Protein 2X5G (pdb70)

InterPro domains:
  IPR048991 PHA01746-like domain [PF21017] (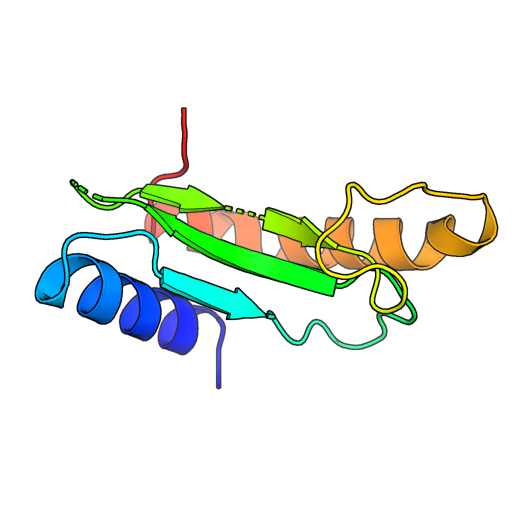2-131)

CATH classification: 3.30.720.60

B-factor: mean 53.4, std 20.43, range [22.45, 116.69]

Foldseek 3Di:
DDPVVVVVVQQVVCVVVVAKGKDWDCQPPQDFWIDMWIFGPVTAIDAIAGPVGRPDHDDDDPVRVVVVVSVVVVCVVCVVVCVVPGHHDD

Radius of gyration: 13.55 Å; Cα contacts (8 Å, |Δi|>4): 126; chains: 1; bounding box: 29×23×34 Å

Solvent-accessible surface area: 6570 Å² total

Sequence (90 aa):
ASLKEIIDELGKQAKEQNKKIASRILKIKGIKRIVVQLNAVPKIRYSTIHSQQNNFRKQIGIITPQDAEDLKLIAEFLEKYSDFLNEYVKFTP

Secondary structure (DSSP, 8-state):
--HHHHHHHHHHHHHHHTS-EEEEE--TT-SSEEEEEEEE---EE--EEESSSTTSPP---GGGHHHHHHHHHHHHHHHHHHHHH--B--

Organism: Sulfolobus islandicus rod-shaped virus 1 (NCBI:txid157898)

Structure (mmCIF, N/CA/C/O backbone):
data_2X5G
#
_entry.id   2X5G
#
_cell.length_a   58.453
_cell.length_b   58.453
_cell.length_c   68.113
_cell.angle_alpha   90.00
_cell.angle_beta   90.00
_cell.angle_gamma   120.00
#
_symmetry.space_group_name_H-M   'P 31 2 1'
#
loop_
_entity.id
_entity.type
_entity.pdb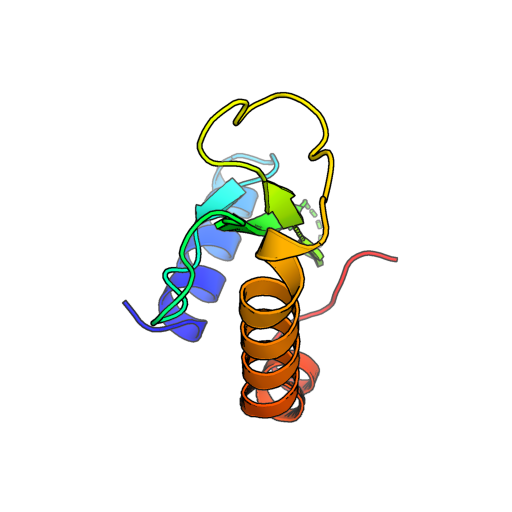x_description
1 polymer 'ORF 131'
2 non-polymer 'CHLORIDE ION'
3 non-polymer 'MALONATE ION'
4 water water
#
loop_
_atom_site.group_PDB
_atom_site.id
_atom_site.type_symbol
_atom_site.label_atom_id
_atom_site.label_alt_id
_atom_site.label_comp_id
_atom_site.label_asym_id
_atom_site.label_entity_id
_atom_site.label_seq_id
_atom_site.pdbx_PDB_ins_code
_atom_site.Cartn_x
_atom_site.Cartn_y
_atom_site.Cartn_z
_atom_site.occupan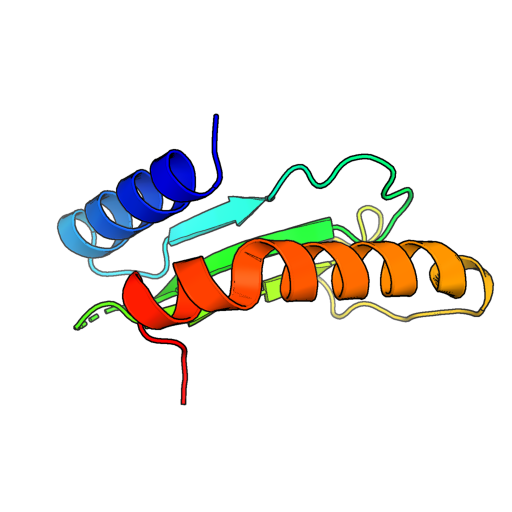cy
_atom_site.B_iso_or_equiv
_atom_site.auth_seq_id
_atom_site.auth_comp_id
_atom_site.auth_asym_id
_atom_site.auth_atom_id
_atom_site.pdbx_PDB_model_num
ATOM 1 N N . ALA A 1 2 ? 25.311 11.703 5.032 1.00 54.23 2 ALA A N 1
ATOM 2 C CA . ALA A 1 2 ? 25.596 12.626 3.917 1.00 58.48 2 ALA A CA 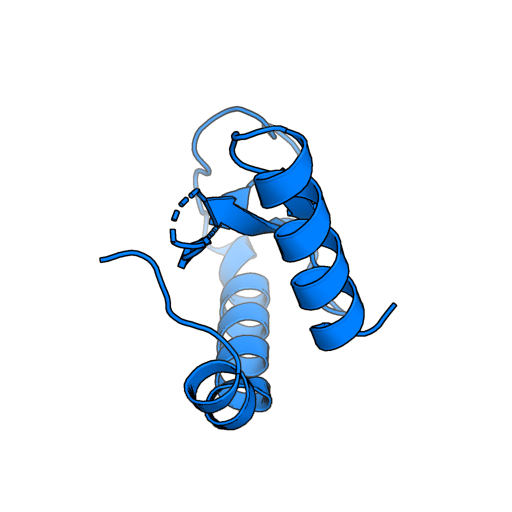1
ATOM 3 C C . ALA A 1 2 ? 27.087 12.666 3.555 1.00 43.42 2 ALA A C 1
ATOM 4 O O . ALA A 1 2 ? 27.912 13.062 4.361 1.00 47.15 2 ALA A O 1
ATOM 6 N N . SER A 1 3 ? 27.440 12.197 2.358 1.00 48.49 3 SER A N 1
ATOM 7 C CA . SER A 1 3 ? 28.846 12.258 1.899 1.00 46.43 3 SER A CA 1
ATOM 8 C C . SER A 1 3 ? 29.335 13.692 1.633 1.00 34.48 3 SER A C 1
ATOM 9 O O . SER A 1 3 ? 28.551 14.604 1.506 1.00 38.89 3 SER A O 1
ATOM 12 N N . LEU A 1 4 ? 30.639 13.880 1.518 1.00 34.49 4 LEU A N 1
ATOM 13 C CA . LEU A 1 4 ? 31.205 15.157 1.100 1.00 36.37 4 LEU A CA 1
ATOM 14 C C . LEU A 1 4 ? 30.614 15.672 -0.243 1.00 30.34 4 LEU A C 1
ATOM 15 O O . LEU A 1 4 ? 30.309 16.856 -0.398 1.00 32.12 4 LEU A O 1
ATOM 20 N N . LYS A 1 5 ? 30.536 14.772 -1.231 1.00 33.28 5 LYS A N 1
ATOM 21 C CA . LYS A 1 5 ? 30.007 15.089 -2.547 1.00 38.18 5 LYS A CA 1
ATOM 22 C C . LYS A 1 5 ? 28.544 15.573 -2.410 1.00 40.10 5 LYS A C 1
ATOM 23 O O . LYS A 1 5 ? 28.203 16.570 -3.027 1.00 36.61 5 LYS A O 1
ATOM 29 N N . GLU A 1 6 ? 27.699 14.876 -1.622 1.00 36.40 6 GLU A N 1
ATOM 30 C CA . GLU A 1 6 ? 26.299 15.313 -1.381 1.00 41.45 6 GLU A CA 1
ATOM 31 C C . GLU A 1 6 ? 26.273 16.726 -0.815 1.00 39.52 6 GLU A C 1
ATOM 32 O O . GLU A 1 6 ? 25.494 17.548 -1.238 1.00 40.08 6 GLU A O 1
ATOM 38 N N . ILE A 1 7 ? 27.136 17.008 0.153 1.00 39.65 7 ILE A N 1
ATOM 39 C CA . ILE A 1 7 ? 27.215 18.338 0.732 1.00 35.39 7 ILE A CA 1
ATOM 40 C C . ILE A 1 7 ? 27.665 19.343 -0.303 1.00 36.73 7 ILE A C 1
ATOM 41 O O . ILE A 1 7 ? 27.062 20.414 -0.434 1.00 35.77 7 ILE A O 1
ATOM 46 N N . ILE A 1 8 ? 28.726 19.007 -1.037 1.00 32.68 8 ILE A N 1
ATOM 47 C CA . ILE A 1 8 ? 29.216 19.899 -2.078 1.00 36.00 8 ILE A CA 1
ATOM 48 C C . ILE A 1 8 ? 28.065 20.164 -3.036 1.00 40.33 8 ILE A C 1
ATOM 49 O O . ILE A 1 8 ? 27.793 21.313 -3.362 1.00 38.91 8 ILE A O 1
ATOM 54 N N . ASP A 1 9 ? 27.392 19.101 -3.504 1.00 38.15 9 ASP A N 1
ATOM 55 C CA . ASP A 1 9 ? 26.316 19.292 -4.481 1.00 44.91 9 ASP A CA 1
ATOM 56 C C . ASP A 1 9 ? 25.215 20.177 -3.874 1.00 49.68 9 ASP A C 1
ATOM 57 O O . ASP A 1 9 ? 24.779 21.148 -4.501 1.00 45.05 9 ASP A O 1
ATOM 62 N N . GLU A 1 10 ? 24.778 19.847 -2.654 1.00 44.80 10 GLU A N 1
ATOM 63 C CA . GLU A 1 10 ? 23.711 20.631 -1.999 1.00 52.57 10 GLU A CA 1
ATOM 64 C C . GLU A 1 10 ? 24.070 22.107 -1.830 1.00 48.85 10 GLU A C 1
ATOM 65 O O . GLU A 1 10 ? 23.230 22.960 -2.103 1.00 50.31 10 GLU A O 1
ATOM 71 N N . LEU A 1 11 ? 25.304 22.424 -1.407 1.00 38.39 11 LEU A N 1
ATOM 72 C CA . LEU A 1 11 ? 25.716 23.824 -1.185 1.00 39.37 11 LEU A CA 1
ATOM 73 C C . LEU A 1 11 ? 25.820 24.591 -2.527 1.00 50.14 11 LEU A C 1
ATOM 74 O O . LEU A 1 11 ? 25.512 25.794 -2.600 1.00 43.22 11 LEU A O 1
ATOM 79 N N . GLY A 1 12 ? 26.242 23.884 -3.575 1.00 45.24 12 GLY A N 1
ATOM 80 C CA . GLY A 1 12 ? 26.323 24.473 -4.902 1.00 46.10 12 GLY A CA 1
ATOM 81 C C . GLY A 1 12 ? 24.939 24.904 -5.405 1.00 51.49 12 GLY A C 1
ATOM 82 O O . GLY A 1 12 ? 24.778 26.018 -5.874 1.00 49.97 12 GLY A O 1
ATOM 83 N N . LYS A 1 13 ? 23.965 23.998 -5.327 1.00 53.70 13 LYS A N 1
ATOM 84 C CA . LYS A 1 13 ? 22.600 24.238 -5.735 1.00 62.14 13 LYS A CA 1
ATOM 85 C C . LYS A 1 13 ? 21.989 25.387 -4.910 1.00 62.08 13 LYS A C 1
ATOM 86 O O . LYS A 1 13 ? 21.283 26.219 -5.432 1.00 68.55 13 LYS A O 1
ATOM 92 N N . GLN A 1 14 ? 22.295 25.453 -3.625 1.00 53.76 14 GLN A N 1
ATOM 93 C CA . GLN A 1 14 ? 21.717 26.478 -2.739 1.00 51.46 14 GLN A CA 1
ATOM 94 C C . GLN A 1 14 ? 22.322 27.876 -3.044 1.00 51.78 14 GLN A C 1
ATOM 95 O O . GLN A 1 14 ? 21.601 28.858 -3.215 1.00 61.99 14 GLN A O 1
ATOM 101 N N . ALA A 1 15 ? 23.648 27.944 -3.103 1.00 46.92 15 ALA A N 1
ATOM 102 C CA . ALA A 1 15 ? 24.372 29.159 -3.420 1.00 59.19 15 ALA A CA 1
ATOM 103 C C . ALA A 1 15 ? 23.965 29.742 -4.770 1.00 71.66 15 ALA A C 1
ATOM 104 O O . ALA A 1 15 ? 24.133 30.933 -4.977 1.00 68.59 15 ALA A O 1
ATOM 106 N N . LYS A 1 16 ? 23.471 28.899 -5.676 1.00 74.88 16 LYS A N 1
ATOM 107 C CA . LYS A 1 16 ? 23.000 29.343 -6.984 1.00 76.63 16 LYS A CA 1
ATOM 108 C C . LYS A 1 16 ? 21.556 29.861 -6.887 1.00 80.28 16 LYS A C 1
ATOM 109 O O . LYS A 1 16 ? 21.281 30.970 -7.310 1.00 88.71 16 LYS A O 1
ATOM 115 N N . GLU A 1 17 ? 20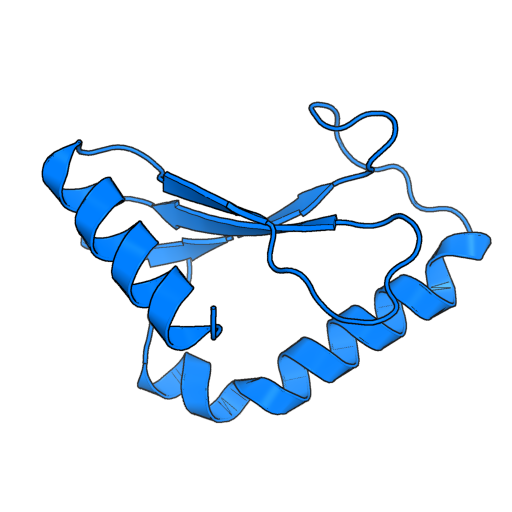.644 29.074 -6.313 1.00 73.68 17 GLU A N 1
ATOM 116 C CA . GLU A 1 17 ? 19.243 29.461 -6.185 1.00 91.46 17 GLU A CA 1
ATOM 117 C C . GLU A 1 17 ? 19.073 30.747 -5.408 1.00 98.51 17 GLU A C 1
ATOM 118 O O . GLU A 1 17 ? 18.028 31.368 -5.492 1.00 108.00 17 GLU A O 1
ATOM 124 N N . GLN A 1 18 ? 20.072 31.132 -4.625 1.00 82.57 18 GLN A N 1
ATOM 125 C CA . GLN A 1 18 ? 19.898 32.244 -3.700 1.00 81.34 18 GLN A CA 1
ATOM 126 C C . GLN A 1 18 ? 20.897 33.361 -3.896 1.00 72.14 18 GLN A C 1
ATOM 127 O O . GLN A 1 18 ? 20.780 34.404 -3.288 1.00 73.40 18 GLN A O 1
ATOM 133 N N . ASN A 1 19 ? 21.895 33.137 -4.728 1.00 72.51 19 ASN A N 1
ATOM 134 C CA . ASN A 1 19 ? 22.930 34.145 -4.976 1.00 80.10 19 ASN A CA 1
ATOM 135 C C . ASN A 1 19 ? 23.659 34.653 -3.705 1.00 81.03 19 ASN A C 1
ATOM 136 O O . ASN A 1 19 ? 23.884 35.857 -3.553 1.00 79.87 19 ASN A O 1
ATOM 141 N N A LYS A 1 20 ? 24.015 33.734 -2.801 0.50 75.90 20 LYS A N 1
ATOM 142 N N B LYS A 1 20 ? 24.026 33.738 -2.809 0.50 75.91 20 LYS A N 1
ATOM 143 C CA A LYS A 1 20 ? 24.830 34.066 -1.624 0.50 69.45 20 LYS A CA 1
ATOM 144 C CA B LYS A 1 20 ? 24.963 34.075 -1.740 0.50 68.76 20 LYS A CA 1
ATOM 145 C C A LYS A 1 20 ? 25.552 32.827 -1.078 0.50 60.98 20 LYS A C 1
ATOM 146 C C B LYS A 1 20 ? 25.571 32.830 -1.097 0.50 61.04 20 LYS A C 1
ATOM 147 O O A LYS A 1 20 ? 25.182 31.695 -1.410 0.50 57.18 20 LYS A O 1
ATOM 148 O O B LYS A 1 20 ? 25.146 31.704 -1.378 0.50 57.44 20 LYS A O 1
ATOM 159 N N . ILE A 1 21 ? 26.583 33.057 -0.257 1.00 59.46 21 ILE A N 1
ATOM 160 C CA . ILE A 1 21 ? 27.366 31.979 0.383 1.00 55.63 21 ILE A CA 1
ATOM 161 C C . ILE A 1 21 ? 26.402 30.958 0.997 1.00 54.19 21 ILE A C 1
ATOM 162 O O . ILE A 1 21 ? 25.432 31.329 1.652 1.00 55.02 21 ILE A O 1
ATOM 167 N N . ALA A 1 22 ? 26.615 29.681 0.736 1.00 49.65 22 ALA A N 1
ATOM 168 C CA . ALA A 1 22 ? 25.859 28.638 1.448 1.00 49.73 22 ALA A CA 1
ATOM 169 C C . ALA A 1 22 ? 26.860 27.734 2.142 1.00 48.02 22 ALA A C 1
ATOM 170 O O . ALA A 1 22 ? 27.901 27.380 1.586 1.00 44.53 22 ALA A O 1
ATOM 172 N N . SER A 1 23 ? 26.525 27.338 3.355 1.00 39.54 23 SER A N 1
ATOM 173 C CA . SER A 1 23 ? 27.484 26.710 4.226 1.00 39.46 23 SER A CA 1
ATOM 174 C C . SER A 1 23 ? 26.926 25.509 4.969 1.00 43.56 23 SER A C 1
ATOM 175 O O . SER A 1 23 ? 25.711 25.414 5.211 1.00 39.91 23 SER A O 1
ATOM 178 N N . ARG A 1 24 ? 27.842 24.606 5.325 1.00 34.79 24 ARG A N 1
ATOM 179 C CA . ARG A 1 24 ? 27.484 23.437 6.101 1.00 33.06 24 ARG A CA 1
ATOM 180 C C . ARG A 1 24 ? 28.705 22.906 6.820 1.00 31.64 24 ARG A C 1
ATOM 181 O O . ARG A 1 24 ? 29.780 22.766 6.242 1.00 32.33 24 ARG A O 1
ATOM 189 N N . ILE A 1 25 ? 28.517 22.553 8.076 1.00 31.17 25 ILE A N 1
ATOM 190 C CA . ILE A 1 25 ? 29.582 21.887 8.843 1.00 31.29 25 ILE A CA 1
ATOM 191 C C . ILE A 1 25 ? 29.879 20.473 8.300 1.00 28.80 25 ILE A C 1
ATOM 192 O O . ILE A 1 25 ? 28.948 19.718 8.031 1.00 40.28 25 ILE A O 1
ATOM 197 N N . LEU A 1 26 ? 31.152 20.172 8.004 1.00 32.19 26 LEU A N 1
ATOM 198 C CA . LEU A 1 26 ? 31.535 18.819 7.585 1.00 32.28 26 LEU A CA 1
ATOM 199 C C . LEU A 1 26 ? 31.583 17.997 8.871 1.00 41.18 26 LEU A C 1
ATOM 200 O O . LEU A 1 26 ? 32.099 18.435 9.870 1.00 46.07 26 LEU A O 1
ATOM 205 N N . LYS A 1 27 ? 31.065 16.804 8.896 1.00 40.60 27 LYS A N 1
ATOM 206 C CA . LYS A 1 27 ? 31.165 16.132 10.171 1.00 42.28 27 LYS A CA 1
ATOM 207 C C . LYS A 1 27 ? 32.335 15.154 10.142 1.00 44.27 27 LYS A C 1
ATOM 208 O O . LYS A 1 27 ? 32.168 13.970 10.078 1.00 50.08 27 LYS A O 1
ATOM 214 N N . ILE A 1 28 ? 33.540 15.716 10.167 1.00 39.02 28 ILE A N 1
ATOM 215 C CA . ILE A 1 28 ? 34.764 14.913 10.114 1.00 41.10 28 ILE A CA 1
ATOM 216 C C . ILE A 1 28 ? 34.900 14.103 11.411 1.00 49.79 28 ILE A C 1
ATOM 217 O O . ILE A 1 28 ? 34.934 14.683 12.517 1.00 42.20 28 ILE A O 1
ATOM 222 N N . LYS A 1 29 ? 34.989 12.782 11.303 1.00 47.24 29 LYS A N 1
ATOM 223 C CA . LYS A 1 29 ? 34.985 11.921 12.506 1.00 49.62 29 LYS A CA 1
ATOM 224 C C . LYS A 1 29 ? 36.183 12.198 13.446 1.00 48.17 29 LYS A C 1
ATOM 225 O O . LYS A 1 29 ? 37.322 12.285 12.987 1.00 45.59 29 LYS A O 1
ATOM 231 N N . GLY A 1 30 ? 35.922 12.352 14.743 1.00 42.30 30 GLY A N 1
ATOM 232 C CA . GLY A 1 30 ? 36.993 12.401 15.728 1.00 47.27 30 GLY A CA 1
ATOM 233 C C . GLY A 1 30 ? 37.360 13.805 16.177 1.00 50.41 30 GLY A C 1
ATOM 234 O O . GLY A 1 30 ? 38.114 14.008 17.132 1.00 45.35 30 GLY A O 1
ATOM 235 N N . ILE A 1 31 ? 36.819 14.803 15.503 1.00 50.26 31 ILE A N 1
ATOM 236 C CA . ILE A 1 31 ? 37.184 16.130 15.881 1.00 50.40 31 ILE A CA 1
ATOM 237 C C . ILE A 1 31 ? 36.502 16.475 17.210 1.00 53.09 31 ILE A C 1
ATOM 238 O O . ILE A 1 31 ? 35.311 16.271 17.368 1.00 45.29 31 ILE A O 1
ATOM 243 N N . LYS A 1 32 ? 37.282 16.983 18.158 1.00 53.43 32 LYS A N 1
ATOM 244 C CA . LYS A 1 32 ? 36.762 17.387 19.459 1.00 51.26 32 LYS A CA 1
ATOM 245 C C . LYS A 1 32 ? 36.274 18.843 19.517 1.00 46.60 32 LYS A C 1
ATOM 246 O O . LYS A 1 32 ? 35.226 19.100 20.068 1.00 45.41 32 LYS A O 1
ATOM 252 N N . ARG A 1 33 ? 36.949 19.800 18.895 1.00 45.28 33 ARG A N 1
ATOM 253 C CA . ARG A 1 33 ? 36.590 21.201 19.121 1.00 43.00 33 ARG A CA 1
ATOM 254 C C . ARG A 1 33 ? 36.617 22.064 17.870 1.00 51.28 33 ARG A C 1
ATOM 255 O O . ARG A 1 33 ? 35.811 22.990 17.740 1.00 47.78 33 ARG A O 1
ATOM 263 N N . ILE A 1 34 ? 37.551 21.826 16.952 1.00 40.77 34 ILE A N 1
ATOM 264 C CA . ILE A 1 34 ? 37.601 22.671 15.793 1.00 41.30 34 ILE A CA 1
ATOM 265 C C . ILE A 1 34 ? 36.489 22.095 14.864 1.00 56.29 34 ILE A C 1
ATOM 266 O O . ILE A 1 34 ? 36.312 20.882 14.768 1.00 60.07 34 ILE A O 1
ATOM 271 N N . VAL A 1 35 ? 35.706 22.956 14.246 1.00 42.40 35 VAL A N 1
ATOM 272 C CA . VAL A 1 35 ? 34.604 22.529 13.388 1.00 45.28 35 VAL A CA 1
ATOM 273 C C . VAL A 1 35 ? 35.057 22.991 12.039 1.00 41.88 35 VAL A C 1
ATOM 274 O O . VAL A 1 35 ? 35.598 24.096 11.931 1.00 39.87 35 VAL A O 1
ATOM 278 N N . VAL A 1 36 ? 34.939 22.163 11.009 1.00 39.33 36 VAL A N 1
ATOM 279 C CA . VAL A 1 36 ? 35.278 22.616 9.674 1.00 36.37 36 VAL A CA 1
ATOM 280 C C . VAL A 1 36 ? 33.950 22.872 8.962 1.00 36.76 36 VAL A C 1
ATOM 281 O O . VAL A 1 36 ? 33.023 22.049 9.010 1.00 36.44 36 VAL A O 1
ATOM 285 N N . GLN A 1 37 ? 33.832 24.030 8.359 1.00 34.44 37 GLN A N 1
ATOM 286 C CA . GLN A 1 37 ? 32.572 24.399 7.702 1.00 32.81 37 GLN A CA 1
ATOM 287 C C . GLN A 1 37 ? 32.911 24.535 6.228 1.00 36.37 37 GLN A C 1
ATOM 288 O O . GLN A 1 37 ? 33.894 25.172 5.881 1.00 44.15 37 GLN A O 1
ATOM 294 N N . LEU A 1 38 ? 32.136 23.929 5.357 1.00 31.91 38 LEU A N 1
ATOM 295 C CA . LEU A 1 38 ? 32.372 24.093 3.932 1.00 35.70 38 LEU A CA 1
ATOM 296 C C . LEU A 1 38 ? 31.506 25.233 3.420 1.00 39.81 38 LEU A C 1
ATOM 297 O O . LEU A 1 38 ? 30.347 25.302 3.758 1.00 36.41 38 LEU A O 1
ATOM 302 N N . ASN A 1 39 ? 32.068 26.114 2.594 1.00 33.48 39 ASN A N 1
ATOM 303 C CA . ASN A 1 39 ? 31.334 27.231 2.031 1.00 39.00 39 ASN A CA 1
ATOM 304 C C . ASN A 1 39 ? 31.326 27.247 0.494 1.00 41.96 39 ASN A C 1
ATOM 305 O O . ASN A 1 39 ? 32.357 27.081 -0.142 1.00 43.28 39 ASN A O 1
ATOM 310 N N . ALA A 1 40 ? 30.143 27.411 -0.077 1.00 47.42 40 ALA A N 1
ATOM 311 C CA . ALA A 1 40 ? 29.984 27.639 -1.502 1.00 50.76 40 ALA A CA 1
ATOM 312 C C . ALA A 1 40 ? 29.703 29.125 -1.732 1.00 60.89 40 ALA A C 1
ATOM 313 O O . ALA A 1 40 ? 28.671 29.646 -1.289 1.00 57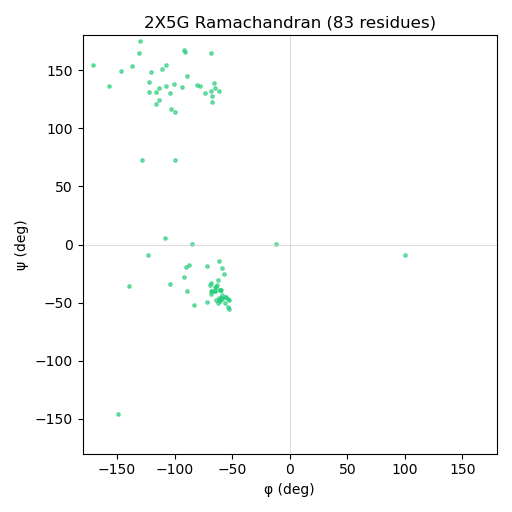.11 40 ALA A O 1
ATOM 315 N N . VAL A 1 41 ? 30.617 29.781 -2.443 1.00 51.59 41 VAL A N 1
ATOM 316 C CA . VAL A 1 41 ? 30.628 31.225 -2.578 1.00 54.12 41 VAL A CA 1
ATOM 317 C C . VAL A 1 41 ? 30.400 31.586 -4.048 1.00 62.83 41 VAL A C 1
ATOM 318 O O . VAL A 1 41 ? 31.154 31.154 -4.895 1.00 61.21 41 VAL A O 1
ATOM 322 N N . PRO A 1 42 ? 29.339 32.351 -4.361 1.00 78.34 42 PRO A N 1
ATOM 323 C CA . PRO A 1 42 ? 29.010 32.633 -5.761 1.00 88.98 42 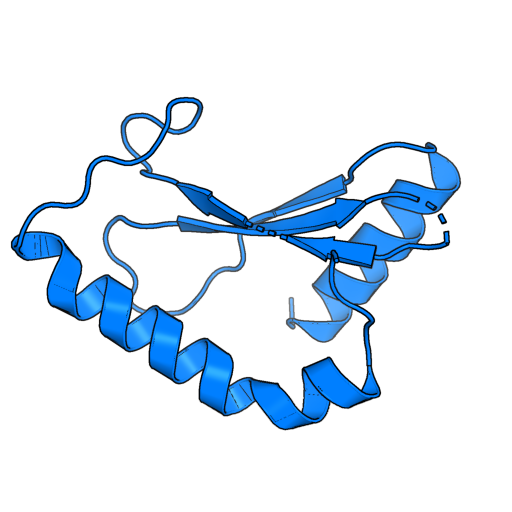PRO A CA 1
ATOM 324 C C . PRO A 1 42 ? 29.470 34.015 -6.200 1.00 89.62 42 PRO A C 1
ATOM 325 O O . PRO A 1 42 ? 30.602 34.147 -6.653 1.00 89.46 42 PRO A O 1
ATOM 329 N N . LYS A 1 46 ? 31.011 29.810 -11.567 1.00 98.39 46 LYS A N 1
ATOM 330 C CA . LYS A 1 46 ? 30.613 30.967 -10.789 1.00 101.97 46 LYS A CA 1
ATOM 331 C C . LYS A 1 46 ? 30.366 30.588 -9.312 1.00 96.40 46 LYS A C 1
ATOM 332 O O . LYS A 1 46 ? 29.982 31.438 -8.512 1.00 95.25 46 LYS A O 1
ATOM 338 N N . ILE A 1 47 ? 30.557 29.315 -8.965 1.00 82.35 47 ILE A N 1
ATOM 339 C CA . ILE A 1 47 ? 30.576 28.875 -7.564 1.00 68.48 47 ILE A CA 1
ATOM 340 C C . ILE A 1 47 ? 31.978 28.387 -7.224 1.00 67.24 47 ILE A C 1
ATOM 341 O O . ILE A 1 47 ? 32.489 27.507 -7.908 1.00 65.64 47 ILE A O 1
ATOM 346 N N . ARG A 1 48 ? 32.589 28.963 -6.180 1.00 56.03 48 ARG A N 1
ATOM 347 C CA . ARG A 1 48 ? 33.887 28.525 -5.663 1.00 62.30 48 ARG A CA 1
ATOM 348 C C . ARG A 1 48 ? 33.784 28.079 -4.174 1.00 66.56 48 ARG A C 1
ATOM 349 O O . ARG A 1 48 ? 32.978 28.617 -3.408 1.00 60.55 48 ARG A O 1
ATOM 357 N N . TYR A 1 49 ? 34.594 27.119 -3.751 1.00 53.42 49 TYR A N 1
ATOM 358 C CA . TYR A 1 49 ? 34.453 26.610 -2.399 1.00 53.16 49 TYR A CA 1
ATOM 359 C C . TYR A 1 49 ? 35.584 27.056 -1.499 1.00 60.37 49 TYR A C 1
ATOM 360 O O . TYR A 1 49 ? 36.688 27.341 -1.956 1.00 50.59 49 TYR A O 1
ATOM 369 N N . SER A 1 50 ? 35.310 27.100 -0.204 1.00 48.86 50 SER A N 1
ATOM 370 C CA . SER A 1 50 ? 36.371 27.272 0.777 1.00 51.96 50 SER A CA 1
ATOM 371 C C . SER A 1 50 ? 35.985 26.576 2.036 1.00 48.36 50 SER A C 1
ATOM 372 O O . SER A 1 50 ? 34.816 26.230 2.283 1.00 41.89 50 SER A O 1
ATOM 388 N N . THR A 1 52 ? 36.349 26.890 6.230 1.00 43.69 52 THR A N 1
ATOM 389 C CA . THR A 1 52 ? 36.785 27.705 7.319 1.00 43.03 52 THR A CA 1
ATOM 390 C C . THR A 1 52 ? 36.710 26.855 8.586 1.00 42.57 52 THR A C 1
ATOM 391 O O . THR A 1 52 ? 35.927 25.895 8.675 1.00 37.37 52 THR A O 1
ATOM 395 N N . ILE A 1 53 ? 37.520 27.203 9.582 1.00 34.35 53 ILE A N 1
ATOM 396 C CA . ILE A 1 53 ? 37.457 26.480 10.832 1.00 40.26 53 ILE A CA 1
ATOM 397 C C . ILE A 1 53 ? 36.879 27.365 11.942 1.00 37.35 53 ILE A C 1
ATOM 398 O O . ILE A 1 53 ? 37.064 28.574 11.939 1.00 41.20 53 ILE A O 1
ATOM 403 N N . HIS A 1 54 ? 36.225 26.732 12.908 1.00 41.37 54 HIS A N 1
ATOM 404 C CA . HIS A 1 54 ? 35.430 27.435 13.930 1.00 36.17 54 HIS A CA 1
ATOM 405 C C . HIS A 1 54 ? 35.514 26.694 15.207 1.00 42.51 54 HIS A C 1
ATOM 406 O O . HIS A 1 54 ? 35.624 25.475 15.219 1.00 53.23 54 HIS A O 1
ATOM 413 N N . SER A 1 55 ? 35.440 27.417 16.303 1.00 40.07 55 SER A N 1
ATOM 414 C CA . SER A 1 55 ? 35.365 26.747 17.566 1.00 40.25 55 SER A CA 1
ATOM 415 C C . SER A 1 55 ? 33.904 26.506 17.892 1.00 40.78 55 SER A C 1
ATOM 416 O O . SER A 1 55 ? 33.014 27.295 17.574 1.00 43.51 55 SER A O 1
ATOM 419 N N . GLN A 1 56 ? 33.621 25.391 18.524 1.00 47.46 56 GLN A N 1
ATOM 420 C CA A GLN A 1 56 ? 32.240 25.145 18.888 0.50 49.35 56 GLN A CA 1
ATOM 421 C CA B GLN A 1 56 ? 32.265 25.087 18.963 0.50 49.74 56 GLN A CA 1
ATOM 422 C C . GLN A 1 56 ? 31.872 26.093 20.017 1.00 43.22 56 GLN A C 1
ATOM 423 O O . GLN A 1 56 ? 30.714 26.386 20.230 1.00 46.65 56 GLN A O 1
ATOM 434 N N . ASN A 1 57 ? 32.860 26.629 20.693 1.00 48.71 57 ASN A N 1
ATOM 435 C CA . ASN A 1 57 ? 32.531 27.431 21.850 1.00 47.21 57 ASN A CA 1
ATOM 436 C C . ASN A 1 57 ? 32.372 28.934 21.557 1.00 51.63 57 ASN A C 1
ATOM 437 O O . ASN A 1 57 ? 31.608 29.599 22.241 1.00 54.52 57 ASN A O 1
ATOM 442 N N . ASN A 1 58 ? 33.057 29.453 20.540 1.00 59.65 58 ASN A N 1
ATOM 443 C CA . ASN A 1 58 ? 32.813 30.809 20.057 1.00 77.17 58 ASN A CA 1
ATOM 444 C C . ASN A 1 58 ? 32.590 30.744 18.558 1.00 74.74 58 ASN A C 1
ATOM 445 O O . ASN A 1 58 ? 33.452 31.135 17.770 1.00 72.18 58 ASN A O 1
ATOM 450 N N . PHE A 1 59 ? 31.427 30.217 18.178 1.00 75.76 59 PHE A N 1
ATOM 451 C CA . PHE A 1 59 ? 31.253 29.716 16.834 1.00 65.70 59 PHE A CA 1
ATOM 452 C C . PHE A 1 59 ? 31.363 30.836 15.825 1.00 66.42 59 PHE A C 1
ATOM 453 O O . PHE A 1 59 ? 31.918 30.646 14.761 1.00 58.75 59 PHE A O 1
ATOM 461 N N . ARG A 1 60 ? 30.874 32.008 16.171 1.00 74.95 60 ARG A N 1
ATOM 462 C CA . ARG A 1 60 ? 30.883 33.101 15.214 1.00 93.68 60 ARG A CA 1
ATOM 463 C C . ARG A 1 60 ? 32.182 33.908 15.235 1.00 89.71 60 ARG A C 1
ATOM 464 O O . ARG A 1 60 ? 32.454 34.626 14.290 1.00 95.19 60 ARG A O 1
ATOM 472 N N . LYS A 1 61 ? 32.982 33.801 16.290 1.00 78.53 61 LYS A N 1
ATOM 473 C CA . LYS A 1 61 ? 34.199 34.618 16.387 1.00 87.42 61 LYS A CA 1
ATOM 474 C C . LYS A 1 61 ? 35.413 33.876 15.776 1.00 81.17 61 LYS A C 1
ATOM 475 O O . LYS A 1 61 ? 35.329 32.665 15.520 1.00 71.44 61 LYS A O 1
ATOM 481 N N . GLN A 1 62 ? 36.524 34.575 15.511 1.00 70.52 62 GLN A N 1
ATOM 482 C CA . GLN A 1 62 ? 37.716 33.881 14.979 1.00 68.65 62 GLN A CA 1
ATOM 483 C C . GLN A 1 62 ? 38.299 32.885 16.006 1.00 59.76 62 GLN A C 1
ATOM 484 O O . GLN A 1 62 ? 38.439 33.198 17.184 1.00 63.68 62 GLN A O 1
ATOM 490 N N . ILE A 1 63 ? 38.635 31.689 15.549 1.00 50.59 63 ILE A N 1
ATOM 491 C CA . ILE A 1 63 ? 39.145 30.650 16.459 1.00 61.83 63 ILE A CA 1
ATOM 492 C C . ILE A 1 63 ? 40.537 30.964 17.024 1.00 54.82 63 ILE A C 1
ATOM 493 O O . ILE A 1 63 ? 41.448 31.380 16.305 1.00 41.36 63 ILE A O 1
ATOM 498 N N . GLY A 1 64 ? 40.667 30.819 18.335 1.00 46.92 64 GLY A N 1
ATOM 499 C CA . GLY A 1 64 ? 41.974 30.847 18.983 1.00 55.74 64 GLY A CA 1
ATOM 500 C C . GLY A 1 64 ? 42.457 29.433 19.278 1.00 49.79 64 GLY A C 1
ATOM 501 O O . GLY A 1 64 ? 41.874 28.722 20.074 1.00 46.21 64 GLY A O 1
ATOM 502 N N . ILE A 1 65 ? 43.523 29.009 18.633 1.00 35.71 65 ILE A N 1
ATOM 503 C CA A ILE A 1 65 ? 43.975 27.643 18.818 0.50 37.08 65 ILE A CA 1
ATOM 504 C CA B ILE A 1 65 ? 44.024 27.664 18.767 0.50 37.46 65 ILE A CA 1
ATOM 505 C C . ILE A 1 65 ? 44.867 27.597 20.060 1.00 35.58 65 ILE A C 1
ATOM 506 O O . ILE A 1 65 ? 45.492 28.570 20.415 1.00 34.93 65 ILE A O 1
ATOM 515 N N . THR A 1 66 ? 44.859 26.472 20.742 1.00 31.95 66 THR A N 1
ATOM 516 C CA . THR A 1 66 ? 45.779 26.242 21.850 1.00 34.02 66 THR A CA 1
ATOM 517 C C . THR A 1 66 ? 46.422 24.887 21.582 1.00 32.47 66 THR A C 1
ATOM 518 O O . THR A 1 66 ? 46.032 24.187 20.635 1.00 37.14 66 THR A O 1
ATOM 522 N N . PRO A 1 67 ? 47.380 24.472 22.401 1.00 35.71 67 PRO A N 1
ATOM 523 C CA . PRO A 1 67 ? 48.063 23.186 22.165 1.00 40.47 67 PRO A CA 1
ATOM 524 C C . PRO A 1 67 ? 47.155 21.946 22.228 1.00 40.66 67 PRO A C 1
ATOM 525 O O . PRO A 1 67 ? 47.453 20.982 21.532 1.00 46.59 67 PRO A O 1
ATOM 529 N N . GLN A 1 68 ? 46.090 21.965 23.035 1.00 36.31 68 GLN A N 1
ATOM 530 C CA . GLN A 1 68 ? 45.136 20.857 23.042 1.00 47.90 68 GLN A CA 1
ATOM 531 C C . GLN A 1 68 ? 44.424 20.636 21.663 1.00 42.71 68 GLN A C 1
ATOM 532 O O . GLN A 1 68 ? 43.811 19.594 21.470 1.00 42.52 68 GLN A O 1
ATOM 538 N N . ASP A 1 69 ? 44.516 21.589 20.739 1.00 30.29 69 ASP A N 1
ATOM 539 C CA . ASP A 1 69 ? 43.926 21.392 19.407 1.00 35.71 69 ASP A CA 1
ATOM 540 C C . ASP A 1 69 ? 44.822 20.636 18.385 1.00 34.83 69 ASP A C 1
ATOM 541 O O . ASP A 1 69 ? 44.393 20.442 17.252 1.00 34.21 69 ASP A O 1
ATOM 546 N N . ALA A 1 70 ? 46.024 20.217 18.788 1.00 31.89 70 ALA A N 1
ATOM 547 C CA . ALA A 1 70 ? 46.976 19.535 17.897 1.00 29.66 70 ALA A CA 1
ATOM 548 C C . ALA A 1 70 ? 46.326 18.333 17.198 1.00 31.76 70 ALA A C 1
ATOM 549 O O . ALA A 1 70 ? 46.398 18.205 15.973 1.00 31.12 70 ALA A O 1
ATOM 551 N N . GLU A 1 71 ? 45.625 17.476 17.946 1.00 31.53 71 GLU A N 1
ATOM 552 C CA . GLU A 1 71 ? 45.035 16.270 17.305 1.00 32.95 71 GLU A CA 1
ATOM 553 C C . GLU A 1 71 ? 43.920 16.630 16.313 1.00 33.73 71 GLU A C 1
ATOM 554 O O . GLU A 1 71 ? 43.875 16.042 15.238 1.00 32.75 71 GLU A O 1
ATOM 560 N N . ASP A 1 72 ? 43.064 17.612 16.645 1.00 29.78 72 ASP A N 1
ATOM 561 C CA . ASP A 1 72 ? 42.070 18.100 15.685 1.00 29.27 72 ASP A CA 1
ATOM 562 C C . ASP A 1 72 ? 42.748 18.548 14.386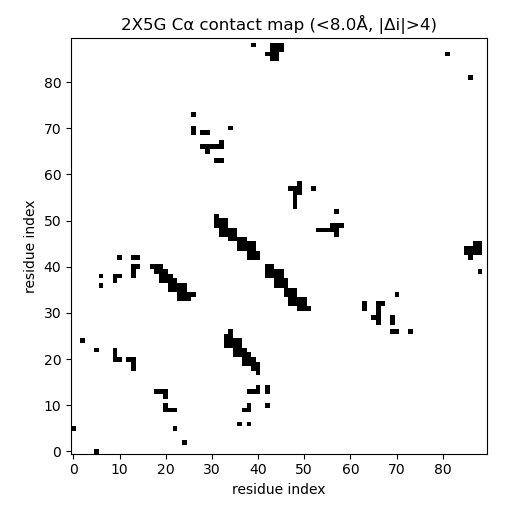 1.00 32.40 72 ASP A C 1
ATOM 563 O O . ASP A 1 72 ? 42.282 18.225 13.282 1.00 31.15 72 ASP A O 1
ATOM 568 N N . LEU A 1 73 ? 43.835 19.297 14.524 1.00 30.59 73 LEU A N 1
ATOM 569 C CA . LEU A 1 73 ? 44.489 19.843 13.338 1.00 34.93 73 LEU A CA 1
ATOM 570 C C . LEU A 1 73 ? 45.044 18.709 12.464 1.00 34.79 73 LEU A C 1
ATOM 571 O O . LEU A 1 73 ? 44.979 18.789 11.240 1.00 30.46 73 LEU A O 1
ATOM 576 N N . LYS A 1 74 ? 45.552 17.661 13.094 1.00 29.06 74 LYS A N 1
ATOM 577 C CA . LYS A 1 74 ? 46.008 16.501 12.370 1.00 34.19 74 LYS A CA 1
ATOM 578 C C . LYS A 1 74 ? 44.887 15.791 11.671 1.00 33.13 74 LYS A C 1
ATOM 579 O O . LYS A 1 74 ? 45.099 15.338 10.604 1.00 32.93 74 LYS A O 1
ATOM 585 N N . LEU A 1 75 ? 43.718 15.662 12.289 1.00 32.12 75 LEU A N 1
ATOM 586 C CA . LEU A 1 75 ? 42.581 14.995 11.679 1.00 34.18 75 LEU A CA 1
ATOM 587 C C . LEU A 1 75 ? 42.057 15.823 10.517 1.00 29.67 75 LEU A C 1
ATOM 588 O O . LEU A 1 75 ? 41.611 15.290 9.515 1.00 31.14 75 LEU A O 1
ATOM 593 N N . ILE A 1 76 ? 42.149 17.122 10.631 1.00 29.51 76 ILE A N 1
ATOM 594 C CA . ILE A 1 76 ? 41.720 17.956 9.532 1.00 29.42 76 ILE A CA 1
ATOM 595 C C . ILE A 1 76 ? 42.703 17.768 8.350 1.00 29.15 76 ILE A C 1
ATOM 596 O O . ILE A 1 76 ? 42.260 17.608 7.213 1.00 32.68 76 ILE A O 1
ATOM 601 N N . ALA A 1 77 ? 44.011 17.725 8.646 1.00 29.01 77 ALA A N 1
ATOM 602 C CA . ALA A 1 77 ? 45.043 17.512 7.642 1.00 30.03 77 ALA A CA 1
ATOM 603 C C . ALA A 1 77 ? 44.806 16.174 6.945 1.00 33.55 77 ALA A C 1
ATOM 604 O O . ALA A 1 77 ? 44.846 16.085 5.712 1.00 33.44 77 ALA A O 1
ATOM 606 N N . GLU A 1 78 ? 44.557 15.125 7.736 1.00 30.54 78 GLU A N 1
ATOM 607 C CA . GLU A 1 78 ? 44.254 13.797 7.158 1.00 36.01 78 GLU A CA 1
ATOM 608 C C . GLU A 1 78 ? 43.022 13.757 6.265 1.00 38.87 78 GLU A C 1
ATOM 609 O O . GLU A 1 78 ? 43.040 13.126 5.208 1.00 35.17 78 GLU A O 1
ATOM 615 N N . PHE A 1 79 ? 41.990 14.475 6.659 1.00 31.69 79 PHE A N 1
ATOM 616 C CA . PHE A 1 79 ? 40.780 14.508 5.900 1.00 31.56 79 PHE A CA 1
ATOM 617 C C . PHE A 1 79 ? 41.059 15.241 4.584 1.00 33.80 79 PHE A C 1
ATOM 618 O O . PHE A 1 79 ? 40.665 14.747 3.532 1.00 34.72 79 PHE A O 1
ATOM 626 N N . LEU A 1 80 ? 41.840 16.324 4.625 1.00 32.82 80 LEU A N 1
ATOM 627 C CA . LEU A 1 80 ? 42.173 17.054 3.405 1.00 31.96 80 LEU A CA 1
ATOM 628 C C . LEU A 1 80 ? 42.947 16.130 2.422 1.00 31.86 80 LEU A C 1
ATOM 629 O O . LEU A 1 80 ? 42.636 16.119 1.225 1.00 35.00 80 LEU A O 1
ATOM 634 N N . GLU A 1 81 ? 43.942 15.402 2.925 1.00 32.73 81 GLU A N 1
ATOM 635 C CA . GLU A 1 81 ? 44.760 14.508 2.118 1.00 41.96 81 GLU A CA 1
ATOM 636 C C . GLU A 1 81 ? 43.914 13.369 1.562 1.00 38.39 81 GLU A C 1
ATOM 637 O O . GLU A 1 81 ? 44.082 12.990 0.424 1.00 36.02 81 GLU A O 1
ATOM 643 N N . LYS A 1 82 ? 42.994 12.831 2.366 1.00 38.68 82 LYS A N 1
ATOM 644 C CA . LYS A 1 82 ? 42.156 11.700 1.937 1.00 40.42 82 LYS A CA 1
ATOM 645 C C . LYS A 1 82 ? 41.265 12.115 0.745 1.00 38.87 82 LYS A C 1
ATOM 646 O O . LYS A 1 82 ? 41.072 11.338 -0.167 1.00 41.23 82 LYS A O 1
ATOM 652 N N . TYR A 1 83 ? 40.792 13.357 0.705 1.00 31.72 83 TYR A N 1
ATOM 653 C CA . TYR A 1 83 ? 39.852 13.766 -0.324 1.00 35.44 83 TYR A CA 1
ATOM 654 C C . TYR A 1 83 ? 40.460 14.692 -1.349 1.00 33.27 83 TYR A C 1
ATOM 655 O O . TYR A 1 83 ? 39.778 15.225 -2.178 1.00 36.84 83 TYR A O 1
ATOM 664 N N . SER A 1 84 ? 41.763 14.897 -1.244 1.00 37.04 84 SER A N 1
ATOM 665 C CA . SER A 1 84 ? 42.471 15.854 -2.082 1.00 43.12 84 SER A CA 1
ATOM 666 C C . SER A 1 84 ? 42.241 15.659 -3.643 1.00 29.06 84 SER A C 1
ATOM 667 O O . SER A 1 84 ? 41.886 16.601 -4.350 1.00 34.58 84 SER A O 1
ATOM 670 N N . ASP A 1 85 ? 42.520 14.481 -4.140 1.00 31.72 85 ASP A N 1
ATOM 671 C CA . ASP A 1 85 ? 42.358 14.236 -5.596 1.00 42.79 85 ASP A CA 1
ATOM 672 C C . ASP A 1 85 ? 40.915 14.430 -6.035 1.00 43.29 85 ASP A C 1
ATOM 673 O O . ASP A 1 85 ? 40.683 15.037 -7.039 1.00 34.25 85 ASP A O 1
ATOM 678 N N . PHE A 1 86 ? 39.965 13.854 -5.305 1.00 36.62 86 PHE A N 1
ATOM 679 C CA . PHE A 1 86 ? 38.580 14.074 -5.607 1.00 34.55 86 PHE A CA 1
ATOM 680 C C . PHE A 1 86 ? 38.233 15.561 -5.670 1.00 37.95 86 PHE A C 1
ATOM 681 O O . PHE A 1 86 ? 37.625 16.016 -6.653 1.00 37.11 86 PHE A O 1
ATOM 689 N N . LEU A 1 87 ? 38.556 16.301 -4.607 1.00 35.08 87 LEU A N 1
ATOM 690 C CA . LEU A 1 87 ? 38.181 17.712 -4.539 1.00 37.81 87 LEU A CA 1
ATOM 691 C C . LEU A 1 87 ? 38.815 18.463 -5.668 1.00 47.23 87 LEU A C 1
ATOM 692 O O . LEU A 1 87 ? 38.224 19.363 -6.240 1.00 46.55 87 LEU A O 1
ATOM 697 N N . ASN A 1 88 ? 40.044 18.136 -5.991 1.00 43.94 88 ASN A N 1
ATOM 698 C CA . ASN A 1 88 ? 40.688 18.884 -7.049 1.00 47.85 88 ASN A CA 1
ATOM 699 C C . ASN A 1 88 ? 40.135 18.571 -8.471 1.00 53.71 88 ASN A C 1
ATOM 700 O O . ASN A 1 88 ? 40.255 19.410 -9.358 1.00 53.69 88 ASN A O 1
ATOM 705 N N . GLU A 1 89 ? 39.438 17.436 -8.661 1.00 37.37 89 GLU A N 1
ATOM 706 C CA . GLU A 1 89 ? 38.678 17.207 -9.925 1.00 43.29 89 GLU A CA 1
ATOM 707 C C . GLU A 1 89 ? 37.232 17.703 -9.866 1.00 45.04 89 GLU A C 1
ATOM 708 O O . GLU A 1 89 ? 36.549 17.813 -10.901 1.00 44.87 89 GLU A O 1
ATOM 714 N N . TYR A 1 90 ? 36.720 17.891 -8.667 1.00 35.99 90 TYR A N 1
ATOM 715 C CA . TYR A 1 90 ? 35.283 18.022 -8.517 1.00 37.25 90 TYR A CA 1
ATOM 716 C C . TYR A 1 90 ? 34.854 19.471 -8.283 1.00 42.42 90 TYR A C 1
ATOM 717 O O . TYR A 1 90 ? 33.834 19.881 -8.795 1.00 40.76 90 TYR A O 1
ATOM 726 N N . VAL A 1 91 ? 35.661 20.261 -7.584 1.00 38.83 91 VAL A N 1
ATOM 727 C CA . VAL A 1 91 ? 35.324 21.667 -7.303 1.00 39.46 91 VAL A CA 1
ATOM 728 C C . VAL A 1 91 ? 36.486 22.645 -7.633 1.00 43.20 91 VAL A C 1
ATOM 729 O O . VAL A 1 91 ? 37.620 22.225 -7.828 1.00 47.57 91 VAL A O 1
ATOM 733 N N . LYS A 1 92 ? 36.190 23.948 -7.705 1.00 39.50 92 LYS A N 1
ATOM 734 C CA . LYS A 1 92 ? 37.216 24.964 -7.716 1.00 48.05 92 LYS A CA 1
ATOM 735 C C . LYS A 1 92 ? 37.205 25.681 -6.373 1.00 49.80 92 LYS A C 1
ATOM 736 O O . LYS A 1 92 ? 36.147 26.011 -5.830 1.00 42.81 92 LYS A O 1
ATOM 742 N N . PHE A 1 93 ? 38.380 25.923 -5.824 1.00 51.87 93 PHE A N 1
ATOM 743 C CA . PHE A 1 93 ? 38.461 26.669 -4.588 1.00 57.64 93 PHE A CA 1
ATOM 744 C C . PHE A 1 93 ? 38.630 28.181 -4.764 1.00 67.05 93 PHE A C 1
ATOM 745 O O . PHE A 1 93 ? 38.901 28.696 -5.854 1.00 65.71 93 PHE A O 1
ATOM 753 N N . THR A 1 94 ? 38.429 28.864 -3.647 1.00 71.36 94 THR A N 1
ATOM 754 C CA . THR A 1 94 ? 38.494 30.313 -3.530 1.00 73.18 94 THR A CA 1
ATOM 755 C C . THR A 1 94 ? 39.934 30.730 -3.780 1.00 82.22 94 THR A C 1
ATOM 756 O O . THR A 1 94 ? 40.871 30.051 -3.334 1.00 83.54 94 THR A O 1
ATOM 760 N N . PRO A 1 95 ? 40.124 31.834 -4.518 1.00 95.70 95 PRO A N 1
ATOM 761 C CA . PRO A 1 95 ? 41.452 32.356 -4.853 1.00 101.43 95 PRO A CA 1
ATOM 762 C C . PRO A 1 95 ? 42.509 32.098 -3.769 1.00 102.17 95 PRO A C 1
ATOM 763 O O . PRO A 1 95 ? 43.456 31.330 -3.979 1.00 98.69 95 PRO A O 1
#

Nearest PDB structures (foldseek):
  2x5g-assembly1_A-2  TM=1.011E+00  e=1.687E-15  Sulfolobus islandicus rudivirus 1 variant XX
  2x5t-assembly1_A-2  TM=9.943E-01  e=1.885E-14  Sulfolobus islandicus rudivirus 1 variant XX
  2x5h-assembly2_B  TM=6.274E-01  e=1.236E-10  Sulfolobus islandicus rudivirus 1 variant XX